Protein AF-A0A0N1L913-F1 (afdb_monomer_lite)

Secondary structure (DSSP, 8-state):
-HHHHHHHHHHHHHHHHHHHHHHHHHHHHHTTS-HHHHHHHHHHHHHHHHHHHHHHHHHHS---S-HHHHHHHHHHHHHHHHHHHHHHHHHHHHHHHHHT---GGG--

Structure (mmCIF, N/CA/C/O backbone):
data_AF-A0A0N1L913-F1
#
_entry.id   AF-A0A0N1L913-F1
#
loop_
_atom_site.group_PDB
_atom_site.id
_atom_site.type_symbol
_atom_site.label_atom_id
_atom_site.label_alt_id
_atom_site.label_comp_id
_atom_site.label_asym_id
_atom_site.label_entity_id
_atom_site.label_seq_id
_atom_site.pdbx_PDB_ins_code
_atom_site.Cartn_x
_atom_site.Cartn_y
_atom_site.Cartn_z
_atom_site.occupancy
_atom_site.B_iso_or_equiv
_atom_site.auth_seq_id
_atom_site.auth_comp_id
_atom_site.auth_asym_id
_atom_site.auth_atom_id
_atom_site.pdbx_PDB_model_num
ATOM 1 N N . MET A 1 1 ? -5.395 0.740 -26.968 1.00 66.81 1 MET A N 1
ATOM 2 C CA . MET A 1 1 ? -6.287 1.314 -25.931 1.00 66.81 1 MET A CA 1
ATOM 3 C C . MET A 1 1 ? -6.900 0.248 -25.026 1.00 66.81 1 MET A C 1
ATOM 5 O O . MET A 1 1 ? -6.720 0.358 -23.824 1.00 66.81 1 MET A O 1
ATOM 9 N N . VAL A 1 2 ? -7.529 -0.807 -25.563 1.00 75.50 2 VAL A N 1
ATOM 10 C CA . VAL A 1 2 ? -8.182 -1.871 -24.763 1.00 75.50 2 VAL A CA 1
ATOM 11 C C . VAL A 1 2 ? -7.230 -2.562 -23.769 1.00 75.50 2 VAL A C 1
ATOM 13 O O . VAL A 1 2 ? -7.549 -2.651 -22.589 1.00 75.50 2 VAL A O 1
ATOM 16 N N . PHE A 1 3 ? -6.023 -2.949 -24.201 1.00 75.00 3 PHE A N 1
ATOM 17 C CA . PHE A 1 3 ? -5.018 -3.561 -23.314 1.00 75.00 3 PHE A CA 1
ATOM 18 C C . PHE A 1 3 ? -4.546 -2.635 -22.178 1.00 75.00 3 PHE A C 1
ATOM 20 O O . PHE A 1 3 ? -4.328 -3.096 -21.062 1.00 75.00 3 PHE A O 1
ATOM 27 N N . GLY A 1 4 ? -4.437 -1.326 -22.433 1.00 77.88 4 GLY A N 1
ATOM 28 C CA . GLY A 1 4 ? -4.050 -0.348 -21.409 1.00 77.88 4 GLY A CA 1
ATOM 29 C C . GLY A 1 4 ? -5.149 -0.115 -20.370 1.00 77.88 4 GLY A C 1
ATOM 30 O O . GLY A 1 4 ? -4.870 -0.048 -19.178 1.00 77.88 4 GLY A O 1
ATOM 31 N N . LEU A 1 5 ? -6.408 -0.065 -20.816 1.00 85.69 5 LEU A N 1
ATOM 32 C CA . LEU A 1 5 ? -7.580 0.039 -19.939 1.00 85.69 5 LEU A CA 1
ATOM 33 C C . LEU A 1 5 ? -7.717 -1.187 -19.029 1.00 85.69 5 LEU A C 1
ATOM 35 O O . LEU A 1 5 ? -7.961 -1.042 -17.834 1.00 85.69 5 LEU A O 1
ATOM 39 N N . PHE A 1 6 ? -7.498 -2.383 -19.581 1.00 89.06 6 PHE A N 1
ATOM 40 C CA . PHE A 1 6 ? -7.509 -3.625 -18.812 1.00 89.06 6 PHE A CA 1
ATOM 41 C C . PHE A 1 6 ? -6.388 -3.667 -17.763 1.00 89.06 6 PHE A C 1
ATOM 43 O O . PHE A 1 6 ? -6.644 -3.999 -16.607 1.00 89.06 6 PHE A O 1
ATOM 50 N N . GLY A 1 7 ? -5.167 -3.263 -18.130 1.00 86.00 7 GLY A N 1
ATOM 51 C CA . GLY A 1 7 ? -4.043 -3.186 -17.192 1.00 86.00 7 GLY A CA 1
ATOM 52 C C . GLY A 1 7 ? -4.289 -2.203 -16.045 1.00 86.00 7 GLY A C 1
ATOM 53 O O . GLY A 1 7 ? -4.041 -2.535 -14.888 1.00 86.00 7 GLY A O 1
ATOM 54 N N . LEU A 1 8 ? -4.848 -1.026 -16.344 1.00 85.19 8 LEU A N 1
ATOM 55 C CA . LEU A 1 8 ? -5.209 -0.039 -15.324 1.00 85.19 8 LEU A CA 1
ATOM 56 C C . LEU A 1 8 ? -6.302 -0.563 -14.388 1.00 85.19 8 LEU A C 1
ATOM 58 O O . LEU A 1 8 ? -6.201 -0.398 -13.174 1.00 85.19 8 LEU A O 1
ATOM 62 N N . PHE A 1 9 ? -7.322 -1.228 -14.934 1.00 89.44 9 PHE A N 1
ATOM 63 C CA . PHE A 1 9 ? -8.367 -1.853 -14.129 1.00 89.44 9 PHE A CA 1
ATOM 64 C C . PHE A 1 9 ? -7.789 -2.903 -13.173 1.00 89.44 9 PHE A C 1
ATOM 66 O O . PHE A 1 9 ? -8.050 -2.845 -11.971 1.00 89.44 9 PHE A O 1
ATOM 73 N N . LEU A 1 10 ? -6.952 -3.817 -13.677 1.00 89.88 10 LEU A N 1
ATOM 74 C CA . LEU A 1 10 ? -6.290 -4.819 -12.841 1.00 89.88 10 LEU A CA 1
ATOM 75 C C . LEU A 1 10 ? -5.411 -4.179 -11.768 1.00 89.88 10 LEU A C 1
ATOM 77 O O . LEU A 1 10 ? -5.466 -4.600 -10.616 1.00 89.88 10 LEU A O 1
ATOM 81 N N . PHE A 1 11 ? -4.648 -3.142 -12.117 1.00 86.81 11 PHE A N 1
ATOM 82 C CA . PHE A 1 11 ? -3.820 -2.419 -11.157 1.00 86.81 11 PHE A CA 1
ATOM 83 C C . PHE A 1 11 ? -4.655 -1.849 -10.006 1.00 86.81 11 PHE A C 1
ATOM 85 O O . PHE A 1 11 ? -4.307 -2.040 -8.843 1.00 86.81 11 PHE A O 1
ATOM 92 N N . VAL A 1 12 ? -5.786 -1.207 -10.311 1.00 88.19 12 VAL A N 1
ATOM 93 C CA . VAL A 1 12 ? -6.693 -0.661 -9.290 1.00 88.19 12 VAL A CA 1
ATOM 94 C C . VAL A 1 12 ? -7.272 -1.774 -8.414 1.00 88.19 12 VAL A C 1
ATOM 96 O O . VAL A 1 12 ? -7.285 -1.639 -7.192 1.00 88.19 12 VAL A O 1
ATOM 99 N N . VAL A 1 13 ? -7.711 -2.889 -9.004 1.00 91.00 13 VAL A N 1
ATOM 100 C CA . VAL A 1 13 ? -8.251 -4.035 -8.249 1.00 91.00 13 VAL A CA 1
ATOM 101 C C . VAL A 1 13 ? -7.200 -4.619 -7.306 1.00 91.00 13 VAL A C 1
ATOM 103 O O . VAL A 1 13 ? -7.481 -4.846 -6.128 1.00 91.00 13 VAL A O 1
ATOM 106 N N . VAL A 1 14 ? -5.979 -4.824 -7.798 1.00 91.69 14 VAL A N 1
ATOM 107 C CA . VAL A 1 14 ? -4.866 -5.338 -6.995 1.00 91.69 14 VAL A CA 1
ATOM 108 C C . VAL A 1 14 ? -4.515 -4.353 -5.879 1.00 91.69 14 VAL A C 1
ATOM 110 O O . VAL A 1 14 ? -4.379 -4.771 -4.731 1.00 91.69 14 VAL A O 1
ATOM 113 N N . LEU A 1 15 ? -4.447 -3.050 -6.172 1.00 89.69 15 LEU A N 1
ATOM 114 C CA . LEU A 1 15 ? -4.199 -2.009 -5.172 1.00 89.69 15 LEU A CA 1
ATOM 115 C C . LEU A 1 15 ? -5.239 -2.045 -4.050 1.00 89.69 15 LEU A C 1
ATOM 117 O O . LEU A 1 15 ? -4.871 -1.978 -2.877 1.00 89.69 15 LEU A O 1
ATOM 121 N N . VAL A 1 16 ? -6.522 -2.201 -4.385 1.00 91.19 16 VAL A N 1
ATOM 122 C CA . VAL A 1 16 ? -7.597 -2.342 -3.392 1.00 91.19 16 VAL A CA 1
ATOM 123 C C . VAL A 1 16 ? -7.376 -3.586 -2.530 1.00 91.19 16 VAL A C 1
ATOM 125 O O . VAL A 1 16 ? -7.370 -3.472 -1.306 1.00 91.19 16 VAL A O 1
ATOM 128 N N . MET A 1 17 ? -7.159 -4.754 -3.140 1.00 93.50 17 MET A N 1
ATOM 129 C CA . MET A 1 17 ? -6.975 -6.023 -2.417 1.00 93.50 17 MET A CA 1
ATOM 130 C C . MET A 1 17 ? -5.789 -5.974 -1.458 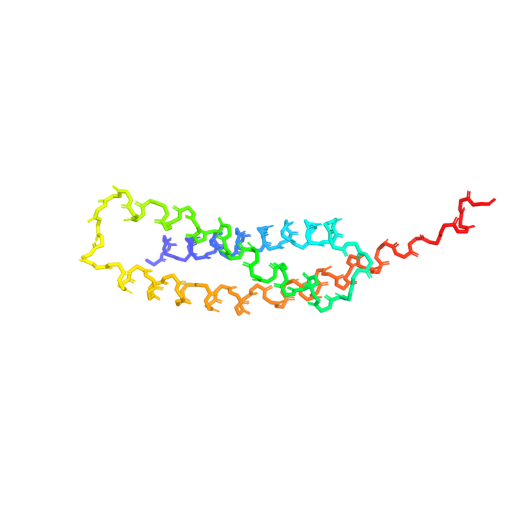1.00 93.50 17 MET A C 1
ATOM 132 O O . MET A 1 17 ? -5.892 -6.347 -0.290 1.00 93.50 17 MET A O 1
ATOM 136 N N . VAL A 1 18 ? -4.669 -5.453 -1.942 1.00 92.31 18 VAL A N 1
ATOM 137 C CA . VAL A 1 18 ? -3.441 -5.312 -1.171 1.00 92.31 18 VAL A CA 1
ATOM 138 C C . VAL A 1 18 ? -3.611 -4.296 -0.037 1.00 92.31 18 VAL A C 1
ATOM 140 O O . VAL A 1 18 ? -3.179 -4.548 1.088 1.00 92.31 18 VAL A O 1
ATOM 143 N N . THR A 1 19 ? -4.310 -3.185 -0.284 1.00 92.06 19 THR A N 1
ATOM 144 C CA . THR A 1 19 ? -4.631 -2.201 0.763 1.00 92.06 19 THR A CA 1
ATOM 145 C C . THR A 1 19 ? -5.532 -2.809 1.838 1.00 92.06 19 THR A C 1
ATOM 147 O O . THR A 1 19 ? -5.296 -2.588 3.022 1.00 92.06 19 THR A O 1
ATOM 150 N N . LEU A 1 20 ? -6.528 -3.621 1.467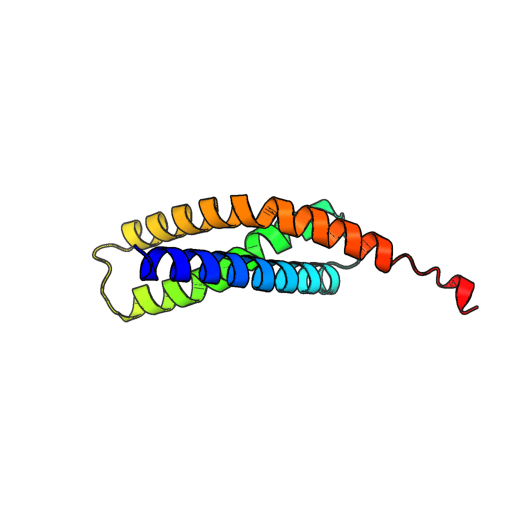 1.00 90.50 20 LEU A N 1
ATOM 151 C CA . LEU A 1 20 ? -7.376 -4.334 2.430 1.00 90.50 20 LEU A CA 1
ATOM 152 C C . LEU A 1 20 ? -6.572 -5.339 3.267 1.00 90.50 20 LEU A C 1
ATOM 154 O O . LEU A 1 20 ? -6.740 -5.384 4.485 1.00 90.50 20 LEU A O 1
ATOM 158 N N . GLY A 1 21 ? -5.655 -6.084 2.645 1.00 88.94 21 GLY A N 1
ATOM 159 C CA . GLY A 1 21 ? -4.715 -6.948 3.362 1.00 88.94 21 GLY A CA 1
ATOM 160 C C . GLY A 1 21 ? -3.853 -6.166 4.359 1.00 88.94 21 GLY A C 1
ATOM 161 O O . GLY A 1 21 ? -3.723 -6.567 5.516 1.00 88.94 21 GLY A O 1
ATOM 162 N N . ALA A 1 22 ? -3.340 -5.001 3.953 1.00 89.62 2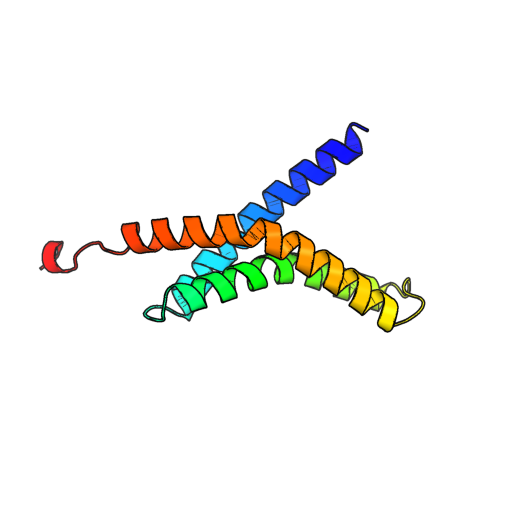2 ALA A N 1
ATOM 163 C CA . ALA A 1 22 ? -2.572 -4.116 4.826 1.00 89.62 22 ALA A CA 1
ATOM 164 C C . ALA A 1 22 ? -3.413 -3.543 5.980 1.00 89.62 22 ALA A C 1
ATOM 166 O O . ALA A 1 22 ? -2.903 -3.411 7.089 1.00 89.62 22 ALA A O 1
ATOM 167 N N . VAL A 1 23 ? -4.701 -3.247 5.761 1.00 88.81 23 VAL A N 1
ATOM 168 C CA . VAL A 1 23 ? -5.634 -2.831 6.826 1.00 88.81 23 VAL A CA 1
ATOM 169 C C . VAL A 1 23 ? -5.806 -3.934 7.867 1.00 88.81 23 VAL A C 1
ATOM 171 O O . VAL A 1 23 ? -5.727 -3.650 9.062 1.00 88.81 23 VAL A O 1
ATOM 174 N N . LEU A 1 24 ? -6.008 -5.182 7.436 1.00 88.06 24 LEU A N 1
ATOM 175 C CA . LEU A 1 24 ? -6.142 -6.321 8.348 1.00 88.06 24 LEU A CA 1
ATOM 176 C C . LEU A 1 24 ? -4.856 -6.553 9.142 1.00 88.06 24 LEU A C 1
ATOM 178 O O . LEU A 1 24 ? -4.902 -6.697 10.363 1.00 88.06 24 LEU A O 1
ATOM 182 N N . LEU A 1 25 ? -3.705 -6.513 8.467 1.00 88.00 25 LEU A N 1
ATOM 183 C CA . LEU A 1 25 ? -2.405 -6.657 9.113 1.00 88.00 25 LEU A CA 1
ATOM 184 C C . LEU A 1 25 ? -2.151 -5.522 10.116 1.00 88.00 25 LEU A C 1
ATOM 186 O O . LEU A 1 25 ? -1.727 -5.774 11.241 1.00 88.00 25 LEU A O 1
ATOM 190 N N . ALA A 1 26 ? -2.465 -4.277 9.748 1.00 87.12 26 ALA A N 1
ATOM 191 C CA . ALA A 1 26 ? -2.335 -3.128 10.637 1.00 87.12 26 ALA A CA 1
ATOM 192 C C . ALA A 1 26 ? -3.275 -3.231 11.847 1.00 87.12 26 ALA A C 1
ATOM 194 O O . ALA A 1 26 ? -2.894 -2.862 12.956 1.00 87.12 26 ALA A O 1
ATOM 195 N N . HIS A 1 27 ? -4.488 -3.750 11.663 1.00 85.31 27 HIS A N 1
ATOM 196 C CA . HIS A 1 27 ? -5.406 -3.999 12.769 1.00 85.31 27 HIS A CA 1
ATOM 197 C C . HIS A 1 27 ? -4.874 -5.086 13.712 1.00 85.31 27 HIS A C 1
ATOM 199 O O . HIS A 1 27 ? -4.911 -4.898 14.924 1.00 85.31 27 HIS A O 1
ATOM 205 N N . PHE A 1 28 ? -4.323 -6.175 13.172 1.00 85.00 28 PHE A N 1
ATOM 206 C CA . PHE A 1 28 ? -3.768 -7.274 13.965 1.00 85.00 28 PHE A CA 1
ATOM 207 C C . PHE A 1 28 ? -2.505 -6.869 14.739 1.00 85.00 28 PHE A C 1
ATOM 209 O O . PHE A 1 28 ? -2.409 -7.117 15.936 1.00 85.00 28 PHE A O 1
ATOM 216 N N . ILE A 1 29 ? -1.553 -6.204 14.077 1.00 85.69 29 ILE A N 1
ATOM 217 C CA . ILE A 1 29 ? -0.273 -5.804 14.683 1.00 85.69 29 ILE A CA 1
ATOM 218 C C . ILE A 1 29 ? -0.472 -4.677 15.694 1.00 85.69 29 ILE A C 1
ATOM 220 O O . ILE A 1 29 ? 0.093 -4.708 16.785 1.00 85.69 29 ILE A O 1
ATOM 224 N N . PHE A 1 30 ? -1.248 -3.655 15.327 1.00 80.12 30 PHE A N 1
ATOM 225 C CA . PHE A 1 30 ? -1.349 -2.441 16.129 1.00 80.12 30 PHE A CA 1
ATOM 226 C C . PHE A 1 30 ? -2.581 -2.410 17.047 1.00 80.12 30 PHE A C 1
ATOM 228 O O . PHE A 1 30 ? -2.725 -1.449 17.803 1.00 80.12 30 PHE A O 1
ATOM 235 N N . GLY A 1 31 ? -3.446 -3.432 17.020 1.00 70.31 31 GLY A N 1
ATOM 236 C CA . GLY A 1 31 ? -4.531 -3.676 17.979 1.00 70.31 31 GLY A CA 1
ATOM 237 C C . GLY A 1 31 ? -5.248 -2.415 18.480 1.00 70.31 31 GLY A C 1
ATOM 238 O O . GLY A 1 31 ? -5.898 -1.705 17.710 1.00 70.31 31 GLY A O 1
ATOM 239 N N . ALA A 1 32 ? -5.083 -2.128 19.778 1.00 68.50 32 ALA A N 1
ATOM 240 C CA . ALA A 1 32 ? -5.716 -1.029 20.520 1.00 68.50 32 ALA A CA 1
ATOM 241 C C . ALA A 1 32 ? -5.124 0.377 20.266 1.00 68.50 32 ALA A C 1
ATOM 243 O O . ALA A 1 32 ? -5.505 1.348 20.924 1.00 68.50 32 ALA A O 1
ATOM 244 N N . THR A 1 33 ? -4.173 0.529 19.342 1.00 76.38 33 THR A N 1
ATOM 245 C CA . THR A 1 33 ? -3.644 1.858 19.000 1.00 76.38 33 THR A CA 1
ATOM 246 C C . THR A 1 33 ? -4.681 2.735 18.300 1.00 76.38 33 THR A C 1
ATOM 248 O O . THR A 1 33 ? -5.675 2.285 17.718 1.00 76.38 33 THR A O 1
ATOM 251 N N . ARG A 1 34 ? -4.413 4.048 18.321 1.00 81.50 34 ARG A N 1
ATOM 252 C CA . ARG A 1 34 ? -5.246 5.062 17.670 1.00 81.50 34 ARG A CA 1
ATOM 253 C C . ARG A 1 34 ? -5.528 4.671 16.216 1.00 81.50 34 ARG A C 1
ATOM 255 O O . ARG A 1 34 ? -4.620 4.361 15.447 1.00 81.50 34 ARG A O 1
ATOM 262 N N . ARG A 1 35 ? -6.798 4.773 15.813 1.00 81.19 35 ARG A N 1
ATOM 263 C CA . ARG A 1 35 ? -7.265 4.499 14.441 1.00 81.19 35 ARG A CA 1
ATOM 264 C C . ARG A 1 35 ? -6.437 5.224 13.373 1.00 81.19 35 ARG A C 1
ATOM 266 O O . ARG A 1 35 ? -6.183 4.653 12.321 1.00 81.19 35 ARG A O 1
ATOM 273 N N . SER A 1 36 ? -5.978 6.446 13.660 1.00 84.38 36 SER A N 1
ATOM 274 C CA . SER A 1 36 ? -5.108 7.216 12.759 1.00 84.38 36 SER A CA 1
ATOM 275 C C . SER A 1 36 ? -3.827 6.456 12.396 1.00 84.38 36 SER A C 1
ATOM 277 O O . SER A 1 36 ? -3.503 6.326 11.220 1.00 84.38 36 SER A O 1
ATOM 279 N N . THR A 1 37 ? -3.150 5.858 13.379 1.00 84.06 37 THR A N 1
ATOM 280 C CA . THR A 1 37 ? -1.901 5.116 13.170 1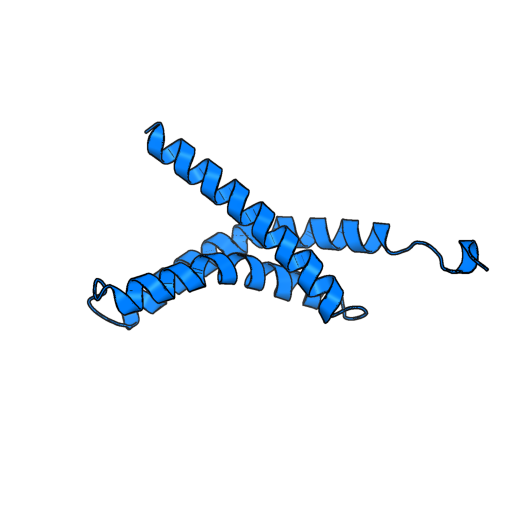.00 84.06 37 THR A CA 1
ATOM 281 C C . THR A 1 37 ? -2.122 3.885 12.293 1.00 84.06 37 THR A C 1
ATOM 283 O O . THR A 1 37 ? -1.348 3.638 11.372 1.00 84.06 37 THR A O 1
ATOM 286 N N . ARG A 1 38 ? -3.227 3.160 12.518 1.00 85.00 38 ARG A N 1
ATOM 287 C CA . ARG A 1 38 ? -3.624 1.995 11.706 1.00 85.00 38 ARG A CA 1
ATOM 288 C C . ARG A 1 38 ? -3.932 2.383 10.258 1.00 85.00 38 ARG A C 1
ATOM 290 O O . ARG A 1 38 ? -3.525 1.683 9.338 1.00 85.00 38 ARG A O 1
ATOM 297 N N . VAL A 1 39 ? -4.597 3.521 10.046 1.00 87.00 39 VAL A N 1
ATOM 298 C CA . VAL A 1 39 ? -4.878 4.044 8.698 1.00 87.00 39 VAL A CA 1
ATOM 299 C C . VAL A 1 39 ? -3.590 4.458 7.990 1.00 87.00 39 VAL A C 1
ATOM 301 O O . VAL A 1 39 ? -3.411 4.084 6.836 1.00 87.00 39 VAL A O 1
ATOM 304 N N . VAL A 1 40 ? -2.677 5.169 8.658 1.00 88.50 40 VAL A N 1
ATOM 305 C CA . VAL A 1 40 ? -1.385 5.559 8.064 1.00 88.50 40 VAL A CA 1
ATOM 306 C C . VAL A 1 40 ? -0.563 4.322 7.697 1.00 88.50 40 VAL A C 1
ATOM 308 O O . VAL A 1 40 ? -0.087 4.223 6.568 1.00 88.50 40 VAL A O 1
ATOM 311 N N . ALA A 1 41 ? -0.464 3.346 8.604 1.00 87.81 41 ALA A N 1
ATOM 312 C CA . ALA A 1 41 ? 0.256 2.100 8.354 1.00 87.81 41 ALA A CA 1
ATOM 313 C C . ALA A 1 41 ? -0.323 1.326 7.160 1.00 87.81 41 ALA A C 1
ATOM 315 O O . ALA A 1 41 ? 0.429 0.880 6.300 1.00 87.81 41 ALA A O 1
ATOM 316 N N . ALA A 1 42 ? -1.650 1.219 7.059 1.00 88.06 42 ALA A N 1
ATOM 317 C CA . ALA A 1 42 ? -2.301 0.542 5.940 1.00 88.06 42 ALA A CA 1
ATOM 318 C C . ALA A 1 42 ? -2.170 1.309 4.612 1.00 88.06 42 ALA A C 1
ATOM 320 O O . ALA A 1 42 ? -1.954 0.702 3.564 1.00 88.06 42 ALA A O 1
ATOM 321 N N . THR A 1 43 ? -2.259 2.642 4.664 1.00 89.56 43 THR A N 1
ATOM 322 C CA . THR A 1 43 ? -2.151 3.524 3.489 1.00 89.56 43 THR A CA 1
ATOM 323 C C . THR A 1 43 ? -0.760 3.477 2.875 1.00 89.56 43 THR A C 1
ATOM 325 O O . THR A 1 43 ? -0.643 3.551 1.661 1.00 89.56 43 THR A O 1
ATOM 328 N N . LEU A 1 44 ? 0.287 3.345 3.695 1.00 88.62 44 LEU A N 1
ATOM 329 C CA . LEU A 1 44 ? 1.662 3.206 3.214 1.00 88.62 44 LEU A CA 1
ATOM 330 C C . LEU A 1 44 ? 2.010 1.749 2.895 1.00 88.62 44 LEU A C 1
ATOM 332 O O . LEU A 1 44 ? 2.669 1.480 1.895 1.00 88.62 44 LEU A O 1
ATOM 336 N N . GLY A 1 45 ? 1.548 0.807 3.719 1.00 85.75 45 GLY A N 1
ATOM 337 C CA . GLY A 1 45 ? 1.867 -0.613 3.595 1.00 85.75 45 GLY A CA 1
ATOM 338 C C . GLY A 1 45 ? 1.317 -1.247 2.321 1.00 85.75 45 GLY A C 1
ATOM 339 O O . GLY A 1 45 ? 2.032 -2.003 1.669 1.00 85.75 45 GLY A O 1
ATOM 340 N N . GLY A 1 46 ? 0.087 -0.905 1.923 1.00 86.44 46 GLY A N 1
ATOM 341 C CA . GLY A 1 46 ? -0.516 -1.432 0.697 1.00 86.44 46 GLY A CA 1
ATOM 342 C C . GLY A 1 46 ? 0.323 -1.106 -0.550 1.00 86.44 46 GLY A C 1
ATOM 343 O O . GLY A 1 46 ? 0.894 -2.011 -1.158 1.00 86.44 46 GLY A O 1
ATOM 344 N N . PRO A 1 47 ? 0.486 0.181 -0.897 1.00 87.69 47 PRO A N 1
ATOM 345 C CA . PRO A 1 47 ? 1.384 0.641 -1.953 1.00 87.69 47 PRO A CA 1
ATOM 346 C C . PRO A 1 47 ? 2.798 0.063 -1.892 1.00 87.69 47 PRO A C 1
ATOM 348 O O . PRO A 1 47 ? 3.320 -0.383 -2.914 1.00 87.69 47 PRO A O 1
ATOM 351 N N . LEU A 1 48 ? 3.402 0.013 -0.699 1.00 89.00 48 LEU A N 1
ATOM 352 C CA . LEU A 1 48 ? 4.765 -0.485 -0.527 1.00 89.00 48 LEU A CA 1
ATOM 353 C C . LEU A 1 48 ? 4.907 -1.919 -1.046 1.00 89.00 48 LEU A C 1
ATOM 355 O O . LEU A 1 48 ? 5.857 -2.218 -1.759 1.00 89.00 48 LEU A O 1
ATOM 359 N N . THR A 1 49 ? 3.952 -2.798 -0.741 1.00 87.62 49 THR A N 1
ATOM 360 C CA . THR A 1 49 ? 4.020 -4.202 -1.184 1.00 87.62 49 THR A CA 1
ATOM 361 C C . THR A 1 49 ? 3.901 -4.378 -2.700 1.00 87.62 49 THR A C 1
ATOM 363 O O . THR A 1 49 ? 4.360 -5.391 -3.220 1.00 87.62 49 THR A O 1
ATOM 366 N N . LEU A 1 50 ? 3.354 -3.395 -3.423 1.00 85.88 50 LEU A N 1
ATOM 367 C CA . LEU A 1 50 ? 3.333 -3.390 -4.891 1.00 85.88 50 LEU A CA 1
ATOM 368 C C . LEU A 1 50 ? 4.609 -2.810 -5.489 1.00 85.88 50 LEU A C 1
ATOM 370 O O . LEU A 1 50 ? 5.126 -3.321 -6.481 1.00 85.88 50 LEU A O 1
ATOM 374 N N . VAL A 1 51 ? 5.123 -1.746 -4.881 1.00 85.94 51 VAL A N 1
ATOM 375 C CA . VAL A 1 51 ? 6.290 -1.026 -5.394 1.00 85.94 51 VAL A CA 1
ATOM 376 C C . VAL A 1 51 ? 7.594 -1.762 -5.072 1.00 85.94 51 VAL A C 1
ATOM 378 O O . VAL A 1 51 ? 8.544 -1.695 -5.847 1.00 85.94 51 VAL A O 1
ATOM 381 N N . LEU A 1 52 ? 7.655 -2.510 -3.970 1.00 87.31 52 LEU A N 1
ATOM 382 C CA . LEU A 1 52 ? 8.877 -3.170 -3.506 1.00 87.31 52 LEU A CA 1
ATOM 383 C C . LEU A 1 52 ? 9.360 -4.311 -4.429 1.00 87.31 52 LEU A C 1
ATOM 385 O O . LEU A 1 52 ? 10.553 -4.337 -4.736 1.00 87.31 52 LEU A O 1
ATOM 389 N N . PRO A 1 53 ? 8.492 -5.195 -4.963 1.00 86.50 53 PRO A N 1
ATOM 390 C CA . PRO A 1 53 ? 8.892 -6.145 -6.001 1.00 86.50 53 PRO A CA 1
ATOM 391 C C . PRO A 1 53 ? 9.379 -5.450 -7.275 1.00 86.50 53 PRO A C 1
ATOM 393 O O . PRO A 1 53 ? 10.377 -5.871 -7.853 1.00 86.50 53 PRO A O 1
ATOM 396 N N . MET A 1 54 ? 8.725 -4.356 -7.690 1.00 82.81 54 MET A N 1
ATOM 397 C CA . MET A 1 54 ? 9.171 -3.574 -8.850 1.00 82.81 54 MET A CA 1
ATOM 398 C C . MET A 1 54 ? 10.556 -2.967 -8.620 1.00 82.81 54 MET A C 1
ATOM 400 O O . MET A 1 54 ? 11.400 -3.036 -9.508 1.00 82.81 54 MET A O 1
ATOM 404 N N . PHE A 1 55 ? 10.810 -2.424 -7.427 1.00 83.62 55 PHE A N 1
ATOM 405 C CA . PHE A 1 55 ? 12.124 -1.915 -7.042 1.00 83.62 55 PHE A CA 1
ATOM 406 C C . PHE A 1 55 ? 13.195 -3.000 -7.120 1.00 83.62 55 PHE A C 1
ATOM 408 O O . PHE A 1 55 ? 14.244 -2.771 -7.714 1.00 83.62 55 PHE A O 1
ATOM 415 N N . ALA A 1 56 ? 12.918 -4.181 -6.562 1.00 84.62 56 ALA A N 1
ATOM 416 C CA . ALA A 1 56 ? 13.847 -5.302 -6.610 1.00 84.62 56 ALA A CA 1
ATOM 417 C C . ALA A 1 56 ? 14.159 -5.694 -8.061 1.00 84.62 56 ALA A C 1
ATOM 419 O O . ALA A 1 56 ? 15.326 -5.774 -8.429 1.00 84.62 56 ALA A O 1
ATOM 420 N N . ILE A 1 57 ? 13.136 -5.856 -8.906 1.00 85.56 57 ILE A N 1
ATOM 421 C CA . ILE A 1 57 ? 13.318 -6.186 -10.327 1.00 85.56 57 ILE A CA 1
ATOM 422 C C . ILE A 1 57 ? 14.172 -5.121 -11.024 1.00 85.56 57 ILE A C 1
ATOM 424 O O . ILE A 1 57 ? 15.166 -5.462 -11.653 1.00 85.56 57 ILE A O 1
ATOM 428 N N . MET A 1 58 ? 13.847 -3.835 -10.863 1.00 81.38 58 MET A N 1
ATOM 429 C CA . MET A 1 58 ? 14.596 -2.738 -11.491 1.00 81.38 58 MET A CA 1
ATOM 430 C C . MET A 1 58 ? 16.047 -2.641 -11.009 1.00 81.38 58 MET A C 1
ATOM 432 O O . MET A 1 58 ? 16.919 -2.245 -11.780 1.00 81.38 58 MET A O 1
ATOM 436 N N . LEU A 1 59 ? 16.312 -2.999 -9.750 1.00 81.19 59 LEU A N 1
ATOM 437 C CA . LEU A 1 59 ? 17.662 -3.028 -9.193 1.00 81.19 59 LEU A CA 1
ATOM 438 C C . LEU A 1 59 ? 18.509 -4.148 -9.817 1.00 81.19 59 LEU A C 1
ATOM 440 O O . LEU A 1 59 ? 19.691 -3.937 -10.077 1.00 81.19 59 LEU A O 1
ATOM 444 N N . PHE A 1 60 ? 17.916 -5.320 -10.063 1.00 82.81 60 PHE A N 1
ATOM 445 C CA . PHE A 1 60 ? 18.626 -6.488 -10.597 1.00 82.81 60 PHE A CA 1
ATOM 446 C C . PHE A 1 60 ? 18.714 -6.522 -12.126 1.00 82.81 60 PHE A C 1
ATOM 448 O O . PHE A 1 60 ? 19.676 -7.070 -12.656 1.00 82.81 60 PHE A O 1
ATOM 455 N N . ASP A 1 61 ? 17.757 -5.924 -12.834 1.00 81.81 61 ASP A N 1
ATOM 456 C CA . ASP A 1 61 ? 17.710 -5.930 -14.304 1.00 81.81 61 ASP A CA 1
ATOM 457 C C . ASP A 1 61 ? 18.687 -4.915 -14.935 1.00 81.81 61 ASP A C 1
ATOM 459 O O . ASP A 1 61 ? 18.851 -4.851 -16.149 1.00 81.81 61 ASP A O 1
ATOM 463 N N . GLY A 1 62 ? 19.343 -4.075 -14.120 1.00 67.50 62 GLY A N 1
ATOM 464 C CA . GLY A 1 62 ? 20.334 -3.092 -14.581 1.00 67.50 62 GLY A CA 1
ATOM 465 C C . GLY A 1 62 ? 19.772 -1.998 -15.502 1.00 67.50 62 GLY A C 1
ATOM 466 O O . GLY A 1 62 ? 20.530 -1.182 -16.023 1.00 67.50 62 GLY A O 1
ATOM 467 N N . GLY A 1 63 ? 18.450 -1.957 -15.703 1.00 65.06 63 GLY A N 1
ATOM 468 C CA . GLY A 1 63 ? 17.771 -1.062 -16.641 1.00 65.06 63 GLY A CA 1
ATOM 469 C C . GLY A 1 63 ? 17.716 0.407 -16.215 1.00 65.06 63 GLY A C 1
ATOM 470 O O . GLY A 1 63 ? 17.278 1.249 -16.999 1.00 65.06 63 GLY A O 1
ATOM 471 N N . VAL A 1 64 ? 18.155 0.743 -14.999 1.00 64.50 64 VAL A N 1
ATOM 472 C CA . VAL A 1 64 ? 18.142 2.122 -14.499 1.00 64.50 64 VAL A CA 1
ATOM 473 C C . VAL A 1 64 ? 19.526 2.752 -14.604 1.00 64.50 64 VAL A C 1
ATOM 475 O O . VAL A 1 64 ? 20.497 2.242 -14.051 1.00 64.50 64 VAL A O 1
ATOM 478 N N . ARG A 1 65 ? 19.607 3.900 -15.289 1.00 67.44 65 ARG A N 1
ATOM 479 C CA . ARG A 1 65 ? 20.865 4.627 -15.530 1.00 67.44 65 ARG A CA 1
ATOM 480 C C . ARG A 1 65 ? 21.450 5.251 -14.264 1.00 67.44 65 ARG A C 1
ATOM 482 O O . ARG A 1 65 ? 22.661 5.441 -14.192 1.00 67.44 65 ARG A O 1
ATOM 489 N N . SER A 1 66 ? 20.612 5.581 -13.281 1.00 79.38 66 SER A N 1
ATOM 490 C CA . SER A 1 66 ? 21.036 6.168 -12.009 1.00 79.38 66 SER A CA 1
ATOM 491 C C . SER A 1 66 ? 20.114 5.774 -10.854 1.00 79.38 66 SER A C 1
ATOM 493 O O . SER A 1 66 ? 18.890 5.814 -10.978 1.00 79.38 66 SER A O 1
ATOM 495 N N . GLY A 1 67 ? 20.683 5.504 -9.675 1.00 79.12 67 GLY A N 1
ATOM 496 C CA . GLY A 1 67 ? 19.904 5.259 -8.454 1.00 79.12 67 GLY A CA 1
ATOM 497 C C . GLY A 1 67 ? 18.946 6.406 -8.094 1.00 79.12 67 GLY A C 1
ATOM 498 O O . GLY A 1 67 ? 17.899 6.167 -7.496 1.00 79.12 67 GLY A O 1
ATOM 499 N N . THR A 1 68 ? 19.241 7.641 -8.514 1.00 84.12 68 THR A N 1
ATOM 500 C CA . THR A 1 68 ? 18.342 8.792 -8.320 1.00 84.12 68 THR A CA 1
ATOM 501 C C . THR A 1 68 ? 17.059 8.693 -9.147 1.00 84.12 68 THR A C 1
ATOM 503 O O . THR A 1 68 ? 15.996 9.068 -8.656 1.00 84.12 68 THR A O 1
ATOM 506 N N . GLU A 1 69 ? 17.126 8.151 -10.367 1.00 82.69 69 GLU A N 1
ATOM 507 C CA . GLU A 1 69 ? 15.951 7.931 -11.221 1.00 82.69 69 GLU A CA 1
ATOM 508 C C . GLU A 1 69 ? 15.041 6.857 -10.617 1.00 82.69 69 GLU A C 1
ATOM 510 O O . GLU A 1 69 ? 13.827 7.044 -10.548 1.00 82.69 69 GLU A O 1
ATOM 515 N N . LEU A 1 70 ? 15.633 5.776 -10.096 1.00 83.38 70 LEU A N 1
ATOM 516 C CA . LEU A 1 70 ? 14.903 4.697 -9.425 1.00 83.38 70 LEU A CA 1
ATOM 517 C C . LEU A 1 70 ? 14.108 5.226 -8.223 1.00 83.38 70 LEU A C 1
ATOM 519 O O . LEU A 1 70 ? 12.909 4.975 -8.103 1.00 83.38 70 LEU A O 1
ATOM 523 N N . VAL A 1 71 ? 14.763 6.009 -7.361 1.00 86.00 71 VAL A N 1
ATOM 524 C CA . VAL A 1 71 ? 14.120 6.613 -6.185 1.00 86.00 71 VAL A CA 1
ATOM 525 C C . VAL A 1 71 ? 13.021 7.593 -6.596 1.00 86.00 71 VAL A C 1
ATOM 527 O O . VAL A 1 71 ? 11.949 7.582 -5.992 1.00 86.00 71 VAL A O 1
ATOM 530 N N . ALA A 1 72 ? 13.241 8.408 -7.632 1.00 88.00 72 ALA A N 1
ATOM 531 C CA . ALA A 1 72 ? 12.241 9.361 -8.112 1.00 88.00 72 ALA A CA 1
ATOM 532 C C . ALA A 1 72 ? 10.979 8.660 -8.643 1.00 88.00 72 ALA A C 1
ATOM 534 O O . ALA A 1 72 ? 9.866 9.026 -8.262 1.00 88.00 72 ALA A O 1
ATOM 535 N N . VAL A 1 73 ? 11.138 7.617 -9.466 1.00 86.00 73 VAL A N 1
ATOM 536 C CA . VAL A 1 73 ? 10.015 6.827 -10.000 1.00 86.00 73 VAL A CA 1
ATOM 537 C C . VAL A 1 73 ? 9.216 6.187 -8.865 1.00 86.00 73 VAL A C 1
ATOM 539 O O . VAL A 1 73 ? 7.988 6.268 -8.848 1.00 86.00 73 VAL A O 1
ATOM 542 N N . ILE A 1 74 ? 9.902 5.613 -7.877 1.00 86.69 74 ILE A N 1
ATOM 543 C CA . ILE A 1 74 ? 9.265 5.012 -6.698 1.00 86.69 74 ILE A CA 1
ATOM 544 C C . ILE A 1 74 ? 8.523 6.050 -5.876 1.00 86.69 74 ILE A C 1
ATOM 546 O O . ILE A 1 74 ? 7.388 5.802 -5.482 1.00 86.69 74 ILE A O 1
ATOM 550 N N . ALA A 1 75 ? 9.127 7.211 -5.630 1.00 89.19 75 ALA A N 1
ATOM 551 C CA . ALA A 1 75 ? 8.493 8.275 -4.866 1.00 89.19 75 ALA A CA 1
ATOM 552 C C . ALA A 1 75 ? 7.198 8.751 -5.539 1.00 89.19 75 ALA A C 1
ATOM 554 O O . ALA A 1 75 ? 6.181 8.930 -4.864 1.00 89.19 75 ALA A O 1
ATOM 555 N N . ILE A 1 76 ? 7.200 8.889 -6.868 1.00 90.12 76 ILE A N 1
ATOM 556 C CA . ILE A 1 76 ? 6.010 9.257 -7.646 1.00 90.12 76 ILE A CA 1
ATOM 557 C C . ILE A 1 76 ? 4.950 8.151 -7.572 1.00 90.12 76 ILE A C 1
ATOM 559 O O . ILE A 1 76 ? 3.796 8.430 -7.239 1.00 90.12 76 ILE A O 1
ATOM 563 N N . LEU A 1 77 ? 5.332 6.894 -7.821 1.00 88.06 77 LEU A N 1
ATOM 564 C CA . LEU A 1 77 ? 4.413 5.752 -7.762 1.00 88.06 77 LEU A CA 1
ATOM 565 C C . LEU A 1 77 ? 3.796 5.593 -6.372 1.00 88.06 77 LEU A C 1
ATOM 567 O O . LEU A 1 77 ? 2.578 5.443 -6.261 1.00 88.06 77 LEU A O 1
ATOM 571 N N . MET A 1 78 ? 4.606 5.688 -5.316 1.00 91.19 78 MET A N 1
ATOM 572 C CA . MET A 1 78 ? 4.155 5.652 -3.923 1.00 91.19 78 MET A CA 1
ATOM 573 C C . MET A 1 78 ? 3.203 6.805 -3.618 1.00 91.19 78 MET A C 1
ATOM 575 O O . MET A 1 78 ? 2.182 6.583 -2.975 1.00 91.19 78 MET A O 1
ATOM 579 N N . SER A 1 79 ? 3.486 8.015 -4.105 1.00 90.88 79 SER A N 1
ATOM 580 C CA . SER A 1 79 ? 2.628 9.184 -3.874 1.00 90.88 79 SER A CA 1
ATOM 581 C C . SER A 1 79 ? 1.244 9.010 -4.504 1.00 90.88 79 SER A C 1
ATOM 583 O O . SER A 1 79 ? 0.229 9.212 -3.837 1.00 90.88 79 SER A O 1
ATOM 585 N N . ILE A 1 80 ? 1.190 8.575 -5.768 1.00 90.38 80 ILE A N 1
ATOM 586 C CA . ILE A 1 80 ? -0.071 8.368 -6.499 1.00 90.38 80 ILE A CA 1
ATOM 587 C C . ILE A 1 80 ? -0.881 7.235 -5.860 1.00 90.38 80 ILE A C 1
ATOM 589 O O . ILE A 1 80 ? -2.060 7.402 -5.545 1.00 90.38 80 ILE A O 1
ATOM 593 N N . SER A 1 81 ? -0.242 6.088 -5.631 1.00 89.94 81 SER A N 1
ATOM 594 C CA . SER A 1 81 ? -0.912 4.914 -5.062 1.00 89.94 81 SER A CA 1
ATOM 595 C C . SER A 1 81 ? -1.352 5.135 -3.614 1.00 89.94 81 SER A C 1
ATOM 597 O O . SER A 1 81 ? -2.449 4.713 -3.263 1.00 89.94 81 SER A O 1
ATOM 599 N N . SER A 1 82 ? -0.585 5.868 -2.800 1.00 90.25 82 SER A N 1
ATOM 600 C CA . SER A 1 82 ? -0.997 6.251 -1.438 1.00 90.25 82 SER A CA 1
ATOM 601 C C . SER A 1 82 ? -2.206 7.184 -1.450 1.00 90.25 82 SER A C 1
ATOM 603 O O . SER A 1 82 ? -3.118 7.014 -0.641 1.00 90.25 82 SER A O 1
ATOM 605 N N . GLY A 1 83 ? -2.260 8.130 -2.395 1.00 90.19 83 GLY A N 1
ATOM 606 C CA . GLY A 1 83 ? -3.425 8.999 -2.578 1.00 90.19 83 GLY A CA 1
ATOM 607 C C . GLY A 1 83 ? -4.704 8.209 -2.873 1.00 90.19 83 GLY A C 1
ATOM 608 O O . GLY A 1 83 ? -5.760 8.511 -2.321 1.00 90.19 83 GLY A O 1
ATOM 609 N N . MET A 1 84 ? -4.599 7.150 -3.681 1.00 89.12 84 MET A N 1
ATOM 610 C CA . MET A 1 84 ? -5.719 6.249 -3.980 1.00 89.12 84 MET A CA 1
ATOM 611 C C . MET A 1 84 ? -6.026 5.270 -2.832 1.00 89.12 84 MET A C 1
ATOM 613 O O . MET A 1 84 ? -7.192 4.961 -2.585 1.00 89.12 84 MET A O 1
ATOM 617 N N . ALA A 1 85 ? -5.005 4.796 -2.115 1.00 89.12 85 ALA A N 1
ATOM 618 C CA . ALA A 1 85 ? -5.132 3.830 -1.024 1.00 89.12 85 ALA A CA 1
ATOM 619 C C . ALA A 1 85 ? -5.726 4.441 0.253 1.00 89.12 85 ALA A C 1
ATOM 621 O O . ALA A 1 85 ? -6.425 3.745 0.992 1.00 89.12 85 ALA A O 1
ATOM 622 N N . TRP A 1 86 ? -5.506 5.735 0.511 1.00 91.44 86 TRP A N 1
ATOM 623 C CA . TRP A 1 86 ? -6.014 6.405 1.711 1.00 91.44 86 TRP A CA 1
ATOM 624 C C . TRP A 1 86 ? -7.534 6.258 1.887 1.00 91.44 86 TRP A C 1
ATOM 626 O O . TRP A 1 86 ? -7.941 5.717 2.920 1.00 91.44 86 TRP A O 1
ATOM 636 N N . PRO A 1 87 ? -8.412 6.673 0.951 1.00 90.81 87 PRO A N 1
ATOM 637 C CA . PRO A 1 87 ? -9.854 6.548 1.164 1.00 90.81 87 PRO A CA 1
ATOM 638 C C . PRO A 1 87 ? -10.263 5.096 1.450 1.00 90.81 87 PRO A C 1
ATOM 640 O O . PRO A 1 87 ? -11.049 4.853 2.367 1.00 90.81 87 PRO A O 1
ATOM 643 N N . ILE A 1 88 ? -9.661 4.129 0.749 1.00 90.81 88 ILE A N 1
ATOM 644 C CA . ILE A 1 88 ? -9.899 2.692 0.949 1.00 90.81 88 ILE A CA 1
ATOM 645 C C . ILE A 1 88 ? -9.538 2.288 2.382 1.00 90.81 88 ILE A C 1
ATOM 647 O O . ILE A 1 88 ? -10.384 1.749 3.098 1.00 90.81 88 ILE A O 1
ATOM 651 N N . ALA A 1 89 ? -8.321 2.607 2.829 1.00 89.62 89 ALA A N 1
ATOM 652 C CA . ALA A 1 89 ? -7.853 2.310 4.177 1.00 89.62 89 ALA A CA 1
ATOM 653 C C . ALA A 1 89 ? -8.717 3.002 5.245 1.00 89.62 89 ALA A C 1
ATOM 655 O O . ALA A 1 89 ? -9.099 2.388 6.238 1.00 89.62 89 ALA A O 1
ATOM 656 N N . HIS A 1 90 ? -9.099 4.263 5.036 1.00 90.75 90 HIS A N 1
ATOM 657 C CA . HIS A 1 90 ? -9.902 5.016 5.996 1.00 90.75 90 HIS A CA 1
ATOM 658 C C . HIS A 1 90 ? -11.287 4.393 6.222 1.00 90.75 90 HIS A C 1
ATOM 660 O O . HIS A 1 90 ? -11.724 4.265 7.376 1.00 90.75 90 HIS A O 1
ATOM 666 N N . PHE A 1 91 ? -11.977 4.016 5.139 1.00 91.38 91 PHE A N 1
ATOM 667 C CA . PHE A 1 91 ? -13.302 3.396 5.208 1.00 91.38 91 PHE A CA 1
ATOM 668 C C . PHE A 1 91 ? -13.238 1.953 5.704 1.00 91.38 91 PHE A C 1
ATOM 670 O O . PHE A 1 91 ? -14.047 1.578 6.556 1.00 91.38 91 PHE A O 1
ATOM 677 N N . ALA A 1 92 ? -12.269 1.166 5.231 1.00 89.38 92 ALA A N 1
ATOM 678 C CA . ALA A 1 92 ? -12.092 -0.220 5.651 1.00 89.38 92 ALA A CA 1
ATOM 679 C C . ALA A 1 92 ? -11.798 -0.314 7.152 1.00 89.38 92 ALA A C 1
ATOM 681 O O . ALA A 1 92 ? -12.504 -1.029 7.859 1.00 89.38 92 ALA A O 1
ATOM 682 N N . THR A 1 93 ? -10.860 0.485 7.673 1.00 87.06 93 THR A N 1
ATOM 683 C CA . THR A 1 93 ? -10.554 0.500 9.113 1.00 87.06 93 THR A CA 1
ATOM 684 C C . THR A 1 93 ? -11.758 0.952 9.942 1.00 87.06 93 THR A C 1
ATOM 686 O O . THR A 1 93 ? -11.982 0.420 11.023 1.00 87.06 93 THR A O 1
ATOM 689 N N . ARG A 1 94 ? -12.584 1.890 9.441 1.00 88.19 94 ARG A N 1
ATOM 690 C CA . ARG A 1 94 ? -13.824 2.300 10.133 1.00 88.19 94 ARG A CA 1
ATOM 691 C C . ARG A 1 94 ? -14.806 1.145 10.280 1.00 88.19 94 ARG A C 1
ATOM 693 O O . ARG A 1 94 ? -15.358 0.952 11.356 1.00 88.19 94 ARG A O 1
ATOM 700 N N . ARG A 1 95 ? -15.059 0.437 9.176 1.00 86.81 95 ARG A N 1
ATOM 701 C CA . ARG A 1 95 ? -16.003 -0.685 9.144 1.00 86.81 95 ARG A CA 1
ATOM 702 C C . ARG A 1 95 ? -15.499 -1.837 9.998 1.00 86.81 95 ARG A C 1
ATOM 704 O O . ARG A 1 95 ? -16.285 -2.436 10.721 1.00 86.81 95 ARG A O 1
ATOM 711 N N . LEU A 1 96 ? -14.195 -2.099 9.948 1.00 84.19 96 LEU A N 1
ATOM 712 C CA . LEU A 1 96 ? -13.571 -3.138 10.751 1.00 84.19 96 LEU A CA 1
ATOM 713 C C . LEU A 1 96 ? -13.716 -2.839 12.247 1.00 84.19 96 LEU A C 1
ATOM 715 O O . LEU A 1 96 ? -14.221 -3.690 12.970 1.00 84.19 96 LEU A O 1
ATOM 719 N N . ASP A 1 97 ? -13.400 -1.612 12.680 1.00 83.12 97 ASP A N 1
ATOM 720 C CA . ASP A 1 97 ? -13.574 -1.190 14.077 1.00 83.12 97 ASP A CA 1
ATOM 721 C C . ASP A 1 97 ? -15.030 -1.370 14.554 1.00 83.12 97 ASP A C 1
ATOM 723 O O . ASP A 1 97 ? -15.253 -1.839 15.667 1.00 83.12 97 ASP A O 1
ATOM 727 N N . GLN A 1 98 ? -16.020 -1.059 13.706 1.00 82.94 98 GLN A N 1
ATOM 728 C CA . GLN A 1 98 ? -17.443 -1.278 14.008 1.00 82.94 98 GLN A CA 1
ATOM 729 C C . GLN A 1 98 ? -17.797 -2.765 14.135 1.00 82.94 98 GLN A C 1
ATOM 731 O O . GLN A 1 98 ? -18.568 -3.133 15.013 1.00 82.94 98 GLN A O 1
ATOM 736 N N . SER A 1 99 ? -17.231 -3.625 13.285 1.00 80.56 99 SER A N 1
ATOM 737 C CA . SER A 1 99 ? -17.470 -5.073 13.354 1.00 80.56 99 SER A CA 1
ATOM 738 C C . SER A 1 99 ? -16.782 -5.748 14.540 1.00 80.56 99 SER A C 1
ATOM 740 O O . SER A 1 99 ? -17.266 -6.764 15.015 1.00 80.56 99 SER A O 1
ATOM 742 N N . THR A 1 100 ? -15.677 -5.195 15.047 1.00 71.38 100 THR A N 1
ATOM 743 C CA . THR A 1 100 ? -14.947 -5.748 16.201 1.00 71.38 100 THR A CA 1
ATOM 744 C C . THR A 1 100 ? -15.489 -5.286 17.552 1.00 71.38 100 THR A C 1
ATOM 746 O O . THR A 1 100 ? -15.043 -5.783 18.578 1.00 71.38 100 THR A O 1
ATOM 749 N N . GLN A 1 101 ? -16.468 -4.376 17.579 1.00 66.81 101 GLN A N 1
ATOM 750 C CA . GLN A 1 101 ? -17.178 -3.968 18.798 1.00 66.81 101 GLN A CA 1
ATOM 751 C C . GLN A 1 101 ? -18.185 -5.019 19.305 1.00 66.81 101 GLN A C 1
ATOM 753 O O . GLN A 1 101 ? -19.060 -4.673 20.093 1.00 66.81 101 GLN A O 1
ATOM 758 N N . PHE A 1 102 ? -18.082 -6.289 18.884 1.00 57.38 102 PHE A N 1
ATOM 759 C CA . PHE A 1 102 ? -18.844 -7.369 19.513 1.00 57.38 102 PHE A CA 1
ATOM 760 C C . PHE A 1 102 ? -18.511 -7.407 21.002 1.00 57.38 102 PHE A C 1
ATOM 762 O O . PHE A 1 102 ? -17.392 -7.712 21.411 1.00 57.38 102 PHE A O 1
ATOM 769 N N . ASP A 1 103 ? -19.513 -7.017 21.777 1.00 54.38 103 ASP A N 1
ATOM 770 C CA . ASP A 1 103 ? -19.459 -6.832 23.209 1.00 54.38 103 ASP A CA 1
ATOM 771 C C . ASP A 1 103 ? -19.133 -8.177 23.887 1.00 54.38 103 ASP A C 1
ATOM 773 O O . ASP A 1 103 ? -19.910 -9.129 23.753 1.00 54.38 103 ASP A O 1
ATOM 777 N N . PRO A 1 104 ? -17.992 -8.308 24.592 1.00 55.38 104 PRO A N 1
ATOM 778 C CA . PRO A 1 104 ? -17.664 -9.531 25.314 1.00 55.38 104 PR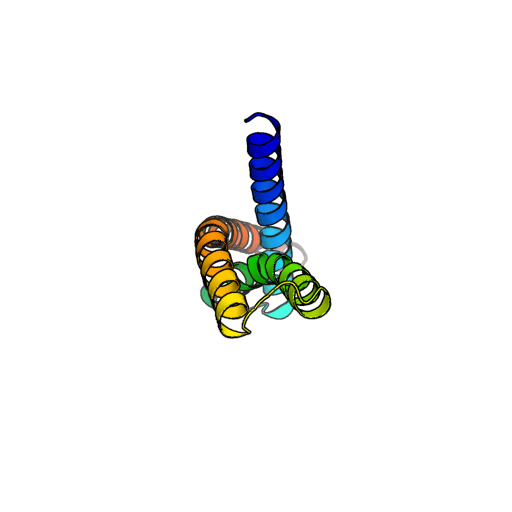O A CA 1
ATOM 779 C C . PRO A 1 104 ? -18.703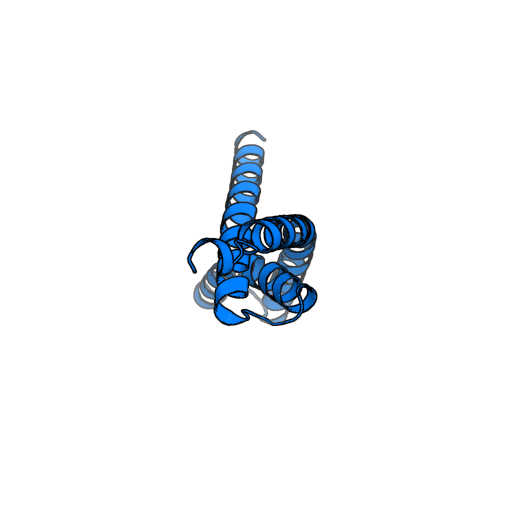 -9.877 26.392 1.00 55.38 104 PRO A C 1
ATOM 781 O O . PRO A 1 104 ? -18.749 -11.025 26.826 1.00 55.38 104 PRO A O 1
ATOM 784 N N . GLN A 1 105 ? -19.567 -8.930 26.783 1.00 53.94 105 GLN A N 1
ATOM 785 C CA . GLN A 1 105 ? -20.704 -9.185 27.673 1.00 53.94 105 GLN A CA 1
ATOM 786 C C . GLN A 1 105 ? -21.821 -10.019 27.030 1.00 53.94 105 GLN A C 1
ATOM 788 O O . GLN A 1 105 ? -22.683 -10.512 27.742 1.00 53.94 105 GLN A O 1
ATOM 793 N N . VAL A 1 106 ? -21.817 -10.221 25.708 1.00 55.34 106 VAL A N 1
ATOM 794 C CA . VAL A 1 106 ? -22.775 -11.120 25.031 1.00 55.34 106 VAL A CA 1
ATOM 795 C C . VAL A 1 106 ? -22.424 -12.597 25.256 1.00 55.34 106 VAL A C 1
ATOM 797 O O . VAL A 1 106 ? -23.282 -13.463 25.102 1.00 55.34 106 VAL A O 1
ATOM 800 N N . PHE A 1 107 ? -21.174 -12.896 25.625 1.00 56.16 107 PHE A N 1
ATOM 801 C CA . PHE A 1 107 ? -20.688 -14.258 25.874 1.00 56.16 107 PHE A CA 1
ATOM 802 C C . PHE A 1 107 ? -20.404 -14.552 27.359 1.00 56.16 107 PHE A C 1
ATOM 804 O O . PHE A 1 107 ? -19.856 -15.614 27.659 1.00 56.16 107 PHE A O 1
ATOM 811 N N . ALA A 1 108 ? -20.741 -13.626 28.264 1.00 52.12 108 ALA A N 1
ATOM 812 C CA . ALA A 1 108 ? -20.655 -13.787 29.718 1.00 52.12 108 ALA A CA 1
ATOM 813 C C . ALA A 1 108 ? -22.044 -14.068 30.305 1.00 52.12 108 ALA A C 1
ATOM 815 O O . ALA A 1 108 ? -22.120 -14.902 31.234 1.00 52.12 108 ALA A O 1
#

Sequence (108 aa):
MVFGLFGLFLFVVVLVMVTLGAVLLAHFIFGATRRSTRVVAATLGGPLTLVLPMFAIMLFDGGVRSGTELVAVIAILMSISSGMAWPIAHFATRRLDQSTQFDPQVFA

Radius of gyration: 17.32 Å; chains: 1; bounding box: 44×24×56 Å

pLDDT: mean 82.95, std 9.77, range [52.12, 93.5]

Foldseek 3Di:
DVVVVVVVVVVLVQLLVLLLVQLVVLCVVVPPDDLVSSLVRSLQRSLCVVVVVVLVCCVVVVPDPDPVVSVVVSVVSSVVSSVSSNVSSSVSSVVVVVVVPPPVVVVD